Protein AF-A0A151NMV2-F1 (afdb_monomer_lite)

Radius of gyration: 24.1 Å; chains: 1; bounding box: 60×50×38 Å

Structure (mmCIF, N/CA/C/O backbone):
data_AF-A0A151NMV2-F1
#
_entry.id   AF-A0A151NMV2-F1
#
loop_
_atom_site.group_PDB
_atom_site.id
_atom_site.type_symbol
_atom_site.label_atom_id
_atom_site.label_alt_id
_atom_site.label_comp_id
_atom_site.label_asym_id
_atom_site.label_entity_id
_atom_site.label_seq_id
_atom_site.pdbx_PDB_ins_code
_atom_site.Cartn_x
_atom_site.Cartn_y
_atom_site.Cartn_z
_atom_site.occupancy
_atom_site.B_iso_or_equiv
_atom_site.auth_seq_id
_atom_site.auth_comp_id
_atom_site.auth_asym_id
_atom_site.auth_atom_id
_atom_site.pdbx_PDB_model_num
ATOM 1 N N . MET A 1 1 ? -10.239 -6.702 -13.300 1.00 81.12 1 MET A N 1
ATOM 2 C CA . MET A 1 1 ? -9.457 -5.460 -13.444 1.00 81.12 1 MET A CA 1
ATOM 3 C C . MET A 1 1 ? -8.132 -5.866 -14.022 1.00 81.12 1 MET A C 1
ATOM 5 O O . MET A 1 1 ? -7.403 -6.560 -13.330 1.00 81.12 1 MET A O 1
ATOM 9 N N . ASP A 1 2 ? -7.862 -5.526 -15.271 1.00 90.69 2 ASP A N 1
ATOM 10 C CA . ASP A 1 2 ? -6.581 -5.839 -15.902 1.00 90.69 2 ASP A CA 1
ATOM 11 C C . ASP A 1 2 ? -5.479 -4.904 -15.388 1.00 90.69 2 ASP A C 1
ATOM 13 O O . ASP A 1 2 ? -5.759 -3.831 -14.845 1.00 90.69 2 ASP A O 1
ATOM 17 N N . LYS A 1 3 ? -4.217 -5.329 -15.496 1.00 88.81 3 LYS A N 1
ATOM 18 C CA . LYS A 1 3 ? -3.072 -4.529 -15.046 1.00 88.81 3 LYS A CA 1
ATOM 19 C C . LYS A 1 3 ? -2.770 -3.415 -16.062 1.00 88.81 3 LYS A C 1
ATOM 21 O O . LYS A 1 3 ? -2.566 -3.738 -17.231 1.00 88.81 3 LYS A O 1
ATOM 26 N N . PRO A 1 4 ? -2.622 -2.145 -15.641 1.00 89.62 4 PRO A N 1
ATOM 27 C CA . PRO A 1 4 ? -2.155 -1.074 -16.523 1.00 89.62 4 PRO A CA 1
ATOM 28 C C . PRO A 1 4 ? -0.745 -1.336 -17.081 1.00 89.62 4 PRO A C 1
ATOM 30 O O . PRO A 1 4 ? 0.078 -1.999 -16.437 1.00 89.62 4 PRO A O 1
ATOM 33 N N . ALA A 1 5 ? -0.4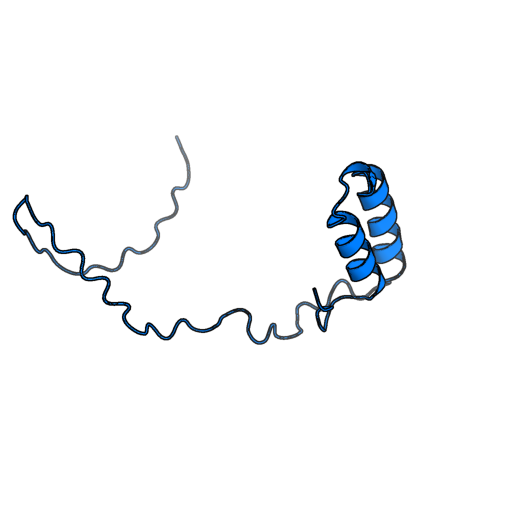39 -0.768 -18.253 1.00 83.06 5 ALA A N 1
ATOM 34 C CA . ALA A 1 5 ? 0.850 -0.950 -18.931 1.00 83.06 5 ALA A CA 1
ATOM 35 C C . ALA A 1 5 ? 2.043 -0.512 -18.057 1.00 83.06 5 ALA A C 1
ATOM 37 O O . ALA A 1 5 ? 2.955 -1.304 -17.830 1.00 83.06 5 ALA A O 1
ATOM 38 N N . ASN A 1 6 ? 1.961 0.679 -17.456 1.00 80.75 6 ASN A N 1
ATOM 39 C CA . ASN A 1 6 ? 3.057 1.295 -16.690 1.00 80.75 6 ASN A CA 1
ATOM 40 C C . ASN A 1 6 ? 3.009 0.993 -15.182 1.00 80.75 6 ASN A C 1
ATOM 42 O O . ASN A 1 6 ? 3.687 1.634 -14.388 1.00 80.75 6 ASN A O 1
ATOM 46 N N . CYS A 1 7 ? 2.181 0.035 -14.761 1.00 84.94 7 CYS A N 1
ATOM 47 C CA . CYS A 1 7 ? 2.093 -0.371 -13.363 1.00 84.94 7 CYS A CA 1
ATOM 48 C C . CYS A 1 7 ? 2.989 -1.589 -13.119 1.00 84.94 7 CYS A C 1
ATOM 50 O O . CYS A 1 7 ? 2.857 -2.608 -13.814 1.00 84.94 7 CYS A O 1
ATOM 52 N N . THR A 1 8 ? 3.887 -1.505 -12.135 1.00 88.12 8 THR A N 1
ATOM 53 C CA . THR A 1 8 ? 4.696 -2.654 -11.715 1.00 88.12 8 THR A CA 1
ATOM 54 C C . THR A 1 8 ? 3.793 -3.764 -11.183 1.00 88.12 8 THR A C 1
ATOM 56 O O . THR A 1 8 ? 2.683 -3.526 -10.699 1.00 88.12 8 THR A O 1
ATOM 59 N N . HIS A 1 9 ? 4.250 -5.011 -11.301 1.00 90.50 9 HIS A N 1
ATOM 60 C CA . HIS A 1 9 ? 3.466 -6.150 -10.831 1.00 90.50 9 HIS A CA 1
ATOM 61 C C . HIS A 1 9 ? 3.175 -6.057 -9.325 1.00 90.50 9 HIS A C 1
ATOM 63 O O . HIS A 1 9 ? 2.045 -6.295 -8.908 1.00 90.50 9 HIS A O 1
ATOM 69 N N . GLU A 1 10 ? 4.165 -5.643 -8.533 1.00 92.38 10 GLU A N 1
ATOM 70 C CA . GLU A 1 10 ? 4.048 -5.517 -7.078 1.00 92.38 10 GLU A CA 1
ATOM 71 C C . GLU A 1 10 ? 3.008 -4.471 -6.666 1.00 92.38 10 GLU A C 1
ATOM 73 O O . GLU A 1 10 ? 2.129 -4.764 -5.854 1.00 92.3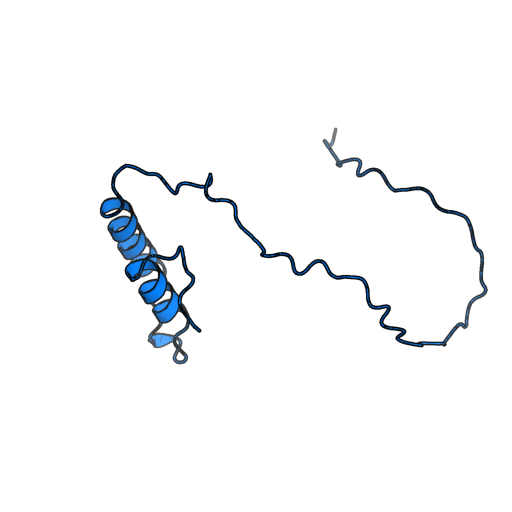8 10 GLU A O 1
ATOM 78 N N . LEU A 1 11 ? 3.036 -3.282 -7.281 1.00 92.62 11 LEU A N 1
ATOM 79 C CA . LEU A 1 11 ? 2.053 -2.236 -6.997 1.00 92.62 11 LEU A CA 1
ATOM 80 C C . LEU A 1 11 ? 0.638 -2.682 -7.381 1.00 92.62 11 LEU A C 1
ATOM 82 O O . LEU A 1 11 ? -0.313 -2.470 -6.630 1.00 92.62 11 LEU A O 1
ATOM 86 N N . TYR A 1 12 ? 0.493 -3.348 -8.526 1.00 94.56 12 TYR A N 1
ATOM 87 C CA . TYR A 1 12 ? -0.797 -3.872 -8.961 1.00 94.56 12 TYR A CA 1
ATOM 88 C C . TYR A 1 12 ? -1.348 -4.944 -8.009 1.00 94.56 12 TYR A C 1
ATOM 90 O O . TYR A 1 12 ? -2.548 -4.958 -7.721 1.00 94.56 12 TYR A O 1
ATOM 98 N N . MET A 1 13 ? -0.490 -5.826 -7.492 1.00 95.38 13 MET A N 1
ATOM 99 C CA . MET A 1 13 ? -0.894 -6.820 -6.497 1.00 95.38 13 MET A CA 1
ATOM 100 C C . MET A 1 13 ? -1.363 -6.159 -5.199 1.00 95.38 13 MET A C 1
ATOM 102 O O . MET A 1 13 ? -2.433 -6.512 -4.702 1.00 95.38 13 MET A O 1
ATOM 106 N N . LEU A 1 14 ? -0.655 -5.131 -4.723 1.00 95.75 14 LEU A N 1
ATOM 107 C CA . LEU A 1 14 ? -1.068 -4.361 -3.549 1.00 95.75 14 LEU A CA 1
ATOM 108 C C . LEU A 1 14 ? -2.434 -3.681 -3.757 1.00 95.75 14 LEU A C 1
ATOM 110 O O . LEU A 1 14 ? -3.315 -3.765 -2.903 1.00 95.75 14 LEU A O 1
ATOM 114 N N . MET A 1 15 ? -2.664 -3.067 -4.925 1.00 95.94 15 MET A N 1
ATOM 115 C CA . MET A 1 15 ? -3.966 -2.474 -5.270 1.00 95.94 15 MET A CA 1
ATOM 116 C C . MET A 1 15 ? -5.094 -3.514 -5.276 1.00 95.94 15 MET A C 1
ATOM 118 O O . MET A 1 15 ? -6.208 -3.233 -4.831 1.00 95.94 15 MET A O 1
ATOM 122 N N . ARG A 1 16 ? -4.819 -4.732 -5.753 1.00 95.69 16 ARG A N 1
ATOM 123 C CA . ARG A 1 16 ? -5.795 -5.827 -5.738 1.00 95.69 16 ARG A CA 1
ATOM 124 C C . ARG A 1 16 ? -6.170 -6.270 -4.329 1.00 95.69 16 ARG A C 1
ATOM 126 O O . ARG A 1 16 ? -7.335 -6.596 -4.103 1.00 95.69 16 ARG A O 1
ATOM 133 N N . GLU A 1 17 ? -5.224 -6.278 -3.400 1.00 96.31 17 GLU A N 1
ATOM 134 C CA . GLU A 1 17 ? -5.487 -6.594 -1.993 1.00 96.31 17 GLU A CA 1
ATOM 135 C C . GLU A 1 17 ? -6.402 -5.542 -1.343 1.00 96.31 17 GLU A C 1
ATOM 137 O O . GLU A 1 17 ? -7.319 -5.890 -0.596 1.00 96.31 17 GLU A O 1
ATOM 142 N N . CYS A 1 18 ? -6.259 -4.263 -1.707 1.00 97.12 18 CYS A N 1
ATOM 143 C CA . CYS A 1 18 ? -7.165 -3.193 -1.266 1.00 97.12 18 CYS A CA 1
ATOM 144 C C . CYS A 1 18 ? -8.619 -3.393 -1.722 1.00 97.12 18 CYS A C 1
ATOM 146 O O . CYS A 1 18 ? -9.551 -2.960 -1.040 1.00 97.12 18 CYS A O 1
ATOM 148 N N . TRP A 1 19 ? -8.833 -4.043 -2.867 1.00 96.12 19 TRP A N 1
ATOM 149 C CA . TRP A 1 19 ? -10.157 -4.275 -3.455 1.00 96.12 19 TRP A CA 1
ATOM 150 C C . TRP A 1 19 ? -10.746 -5.646 -3.127 1.00 96.12 19 TRP A C 1
ATOM 152 O O . TRP A 1 19 ? -11.655 -6.118 -3.814 1.00 96.12 19 TRP A O 1
ATOM 162 N N . HIS A 1 20 ? -10.276 -6.291 -2.061 1.00 97.00 20 HIS A N 1
ATOM 163 C CA . HIS A 1 20 ? -10.849 -7.558 -1.638 1.00 97.00 20 HIS A CA 1
ATOM 164 C C . HIS A 1 20 ? -12.342 -7.409 -1.275 1.00 97.00 20 HIS A C 1
ATOM 166 O O . HIS A 1 20 ? -12.748 -6.463 -0.584 1.00 97.00 20 HIS A O 1
ATOM 172 N N . ALA A 1 21 ? -13.171 -8.355 -1.735 1.00 96.62 21 ALA A N 1
ATOM 173 C CA . ALA A 1 21 ? -14.620 -8.334 -1.514 1.00 96.62 21 ALA A CA 1
ATOM 174 C C . ALA A 1 21 ? -14.960 -8.381 -0.016 1.00 96.62 21 ALA A C 1
ATOM 176 O O . ALA A 1 21 ? -15.758 -7.584 0.471 1.00 96.62 21 ALA A O 1
ATOM 177 N N . ALA A 1 22 ? -14.295 -9.273 0.722 1.00 97.50 22 ALA A N 1
ATOM 178 C CA . ALA A 1 22 ? -14.349 -9.309 2.179 1.00 97.50 22 ALA A CA 1
ATOM 179 C C . ALA A 1 22 ? -13.509 -8.161 2.783 1.00 97.50 22 ALA A C 1
ATOM 181 O O . ALA A 1 22 ? -12.292 -8.163 2.583 1.00 97.50 22 ALA A O 1
ATOM 182 N N . PRO A 1 23 ? -14.098 -7.221 3.553 1.00 97.75 23 PRO A N 1
ATOM 183 C CA . PRO A 1 23 ? -13.361 -6.095 4.137 1.00 97.75 23 PRO A CA 1
ATOM 184 C C . PRO A 1 23 ? -12.253 -6.516 5.106 1.00 97.75 23 PRO A C 1
ATOM 186 O O . PRO A 1 23 ? -11.223 -5.859 5.178 1.00 97.75 23 PRO A O 1
ATOM 189 N N . SER A 1 24 ? -12.441 -7.630 5.818 1.00 97.62 24 SER A N 1
ATOM 190 C CA . SER A 1 24 ? -11.464 -8.176 6.770 1.00 97.62 24 SER A CA 1
ATOM 191 C C . SER A 1 24 ? -10.183 -8.704 6.123 1.00 97.62 24 SER A C 1
ATOM 193 O O . SER A 1 24 ? -9.197 -8.912 6.817 1.00 97.62 24 SER A O 1
ATOM 195 N N . GLN A 1 25 ? -10.204 -8.940 4.812 1.00 97.56 25 GLN A N 1
ATOM 196 C CA . GLN A 1 25 ? -9.049 -9.400 4.037 1.00 97.56 25 GLN A CA 1
ATOM 197 C C . GLN A 1 25 ? -8.281 -8.237 3.402 1.00 97.56 25 GLN A C 1
ATOM 199 O O . GLN A 1 25 ? -7.247 -8.453 2.778 1.00 97.56 25 GLN A O 1
ATOM 204 N N . ARG A 1 26 ? -8.788 -7.004 3.521 1.00 98.38 26 ARG A N 1
ATOM 205 C CA . ARG A 1 26 ? -8.082 -5.830 3.014 1.00 98.38 26 ARG A CA 1
ATOM 206 C C . ARG A 1 26 ? -6.920 -5.503 3.950 1.00 98.38 26 ARG A C 1
ATOM 208 O O . ARG A 1 26 ? -7.085 -5.595 5.170 1.00 98.38 26 ARG A O 1
ATOM 215 N N . PRO A 1 27 ? -5.771 -5.082 3.410 1.00 97.94 27 PRO A N 1
ATOM 216 C CA . PRO A 1 27 ? -4.651 -4.655 4.225 1.00 97.94 27 PRO A CA 1
ATOM 217 C C . PRO A 1 27 ? -5.036 -3.432 5.059 1.00 97.94 27 PRO A C 1
ATOM 219 O O . PRO A 1 27 ? -5.779 -2.545 4.632 1.00 97.94 27 PRO A O 1
ATOM 222 N N . THR A 1 28 ? -4.502 -3.377 6.272 1.00 98.31 28 THR A N 1
ATOM 223 C CA . THR A 1 28 ? -4.573 -2.183 7.113 1.00 98.31 28 THR A CA 1
ATOM 224 C C . THR A 1 28 ? -3.711 -1.071 6.527 1.00 98.31 28 THR A C 1
ATOM 226 O O . THR A 1 28 ? -2.755 -1.317 5.792 1.00 98.31 28 THR A O 1
ATOM 229 N N . PHE A 1 29 ? -3.983 0.171 6.927 1.00 98.06 29 PHE A N 1
ATOM 230 C CA . PHE A 1 29 ? -3.186 1.312 6.479 1.00 98.06 29 PHE A CA 1
ATOM 231 C C . PHE A 1 29 ? -1.694 1.161 6.820 1.00 98.06 29 PHE A C 1
ATOM 233 O O . PHE A 1 29 ? -0.836 1.484 6.009 1.00 98.06 29 PHE A O 1
ATOM 240 N N . LYS A 1 30 ? -1.376 0.587 7.988 1.00 97.94 30 LYS A N 1
ATOM 241 C CA . LYS A 1 30 ? 0.008 0.303 8.386 1.00 97.94 30 LYS A CA 1
ATOM 242 C C . LYS A 1 30 ? 0.693 -0.679 7.428 1.00 97.94 30 LYS A C 1
ATOM 244 O O . LYS A 1 30 ? 1.816 -0.430 7.011 1.00 97.94 30 LYS A O 1
ATOM 249 N N . GLN A 1 31 ? 0.007 -1.761 7.055 1.00 98.12 31 GLN A N 1
ATOM 250 C CA . GLN A 1 31 ? 0.539 -2.740 6.099 1.00 98.12 31 GLN A CA 1
ATOM 251 C C . GLN A 1 31 ? 0.758 -2.120 4.716 1.00 98.12 31 GLN A C 1
ATOM 253 O O . GLN A 1 31 ? 1.744 -2.441 4.061 1.00 98.12 31 GLN A O 1
ATOM 258 N N . LEU A 1 32 ? -0.123 -1.208 4.291 1.00 97.94 32 LEU A N 1
ATOM 259 C CA . LEU A 1 32 ? 0.042 -0.479 3.034 1.00 97.94 32 LEU A CA 1
ATOM 260 C C . LEU A 1 32 ? 1.293 0.395 3.034 1.00 97.94 32 LEU A C 1
ATOM 262 O O . LEU A 1 32 ? 2.053 0.339 2.074 1.00 97.94 32 LEU A O 1
ATOM 266 N N . VAL A 1 33 ? 1.527 1.163 4.101 1.00 97.12 33 VAL A N 1
ATOM 267 C CA . VAL A 1 33 ? 2.728 2.007 4.227 1.00 97.12 33 VAL A CA 1
ATOM 268 C C . VAL A 1 33 ? 3.992 1.149 4.152 1.00 97.12 33 VAL A C 1
ATOM 270 O O . VAL A 1 33 ? 4.850 1.397 3.313 1.00 97.12 33 VAL A O 1
ATOM 273 N N . GLU A 1 34 ? 4.060 0.074 4.939 1.00 97.25 34 GLU A N 1
ATOM 274 C CA . GLU A 1 34 ? 5.221 -0.826 4.946 1.00 97.25 34 GLU A CA 1
ATOM 275 C C . GLU A 1 34 ? 5.457 -1.516 3.591 1.00 97.25 34 GLU A C 1
ATOM 277 O O . GLU A 1 34 ? 6.601 -1.776 3.216 1.00 97.25 34 GLU A O 1
ATOM 282 N N . ALA A 1 35 ? 4.393 -1.858 2.859 1.00 95.38 35 ALA A N 1
ATOM 283 C CA . ALA A 1 35 ? 4.502 -2.460 1.533 1.00 95.38 35 ALA A CA 1
ATOM 284 C C . ALA A 1 35 ? 4.968 -1.443 0.483 1.00 95.38 35 ALA A C 1
ATOM 286 O O . ALA A 1 35 ? 5.840 -1.757 -0.325 1.00 95.38 35 ALA A O 1
ATOM 287 N N . LEU A 1 36 ? 4.427 -0.224 0.515 1.00 94.38 36 LEU A N 1
ATOM 288 C CA . LEU A 1 36 ? 4.818 0.851 -0.394 1.00 94.38 36 LEU A CA 1
ATOM 289 C C . LEU A 1 36 ? 6.276 1.262 -0.185 1.00 94.38 36 LEU A C 1
ATOM 291 O O . LEU A 1 36 ? 6.992 1.408 -1.171 1.00 94.38 36 LEU A O 1
ATOM 295 N N . ASP A 1 37 ? 6.743 1.353 1.062 1.00 92.81 37 ASP A N 1
ATOM 296 C CA . ASP A 1 37 ? 8.149 1.647 1.369 1.00 92.81 37 ASP A CA 1
ATOM 297 C C . ASP A 1 37 ? 9.095 0.607 0.749 1.00 92.81 37 ASP A C 1
ATOM 299 O O . ASP A 1 37 ? 10.143 0.955 0.205 1.00 92.81 37 ASP A O 1
ATOM 303 N N . LYS A 1 38 ? 8.714 -0.678 0.769 1.00 91.69 38 LYS A N 1
ATOM 304 C CA . LYS A 1 38 ? 9.495 -1.759 0.144 1.00 91.69 38 LYS A CA 1
ATOM 305 C C . LYS A 1 38 ? 9.505 -1.662 -1.377 1.00 91.69 38 LYS A C 1
ATOM 307 O O . LYS A 1 38 ? 10.564 -1.824 -1.975 1.00 91.69 38 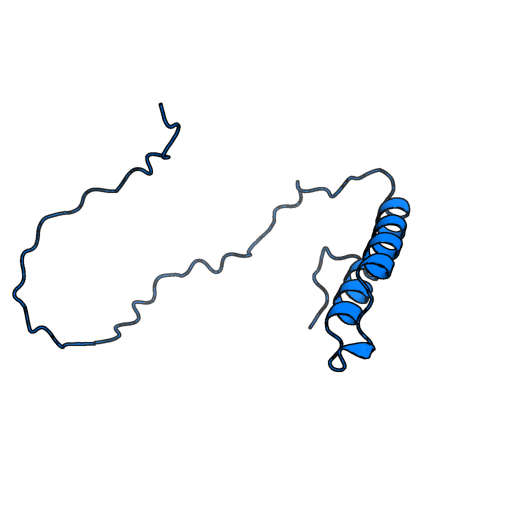LYS A O 1
ATOM 312 N N . ILE A 1 39 ? 8.349 -1.396 -1.986 1.00 90.50 39 ILE A N 1
ATOM 313 C CA . ILE A 1 39 ? 8.238 -1.229 -3.441 1.00 90.50 39 ILE A CA 1
ATOM 314 C C . ILE A 1 39 ? 9.103 -0.044 -3.883 1.00 90.50 39 ILE A C 1
ATOM 316 O O . ILE A 1 39 ? 9.882 -0.170 -4.820 1.00 90.50 39 ILE A O 1
ATOM 320 N N . LEU A 1 40 ? 9.030 1.087 -3.178 1.00 86.94 40 LEU A N 1
ATOM 321 C CA . LEU A 1 40 ? 9.843 2.266 -3.478 1.00 86.94 40 LEU A CA 1
ATOM 322 C C . L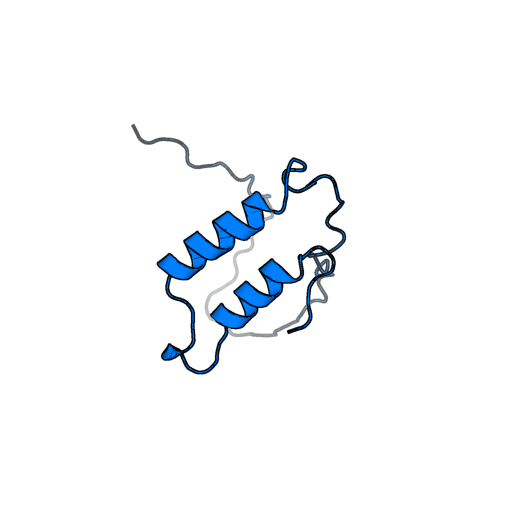EU A 1 40 ? 11.340 2.003 -3.293 1.00 86.94 40 LEU A C 1
ATOM 324 O O . LEU A 1 40 ? 12.132 2.427 -4.126 1.00 86.94 40 LEU A O 1
ATOM 328 N N . ALA A 1 41 ? 11.735 1.263 -2.255 1.00 85.50 41 ALA A N 1
ATOM 329 C CA . ALA A 1 41 ? 13.132 0.883 -2.054 1.00 85.50 41 ALA A CA 1
ATOM 330 C C . ALA A 1 41 ? 13.669 -0.051 -3.157 1.00 85.50 41 ALA A C 1
ATOM 332 O O . ALA A 1 41 ? 14.860 -0.012 -3.461 1.00 85.50 41 ALA A O 1
ATOM 333 N N . ALA A 1 42 ? 12.813 -0.889 -3.752 1.00 79.44 42 ALA A N 1
ATOM 334 C CA . ALA A 1 42 ? 13.173 -1.765 -4.868 1.00 79.44 42 ALA A CA 1
ATOM 335 C C . ALA A 1 42 ? 13.273 -1.013 -6.210 1.00 79.44 42 ALA A C 1
ATOM 337 O O . ALA A 1 42 ? 14.021 -1.424 -7.097 1.00 79.44 42 ALA A O 1
ATOM 338 N N . VAL A 1 43 ? 12.549 0.099 -6.355 1.00 74.50 43 VAL A N 1
ATOM 339 C CA . VAL A 1 43 ? 12.608 1.002 -7.512 1.00 74.50 43 VAL A CA 1
ATOM 340 C C . VAL A 1 43 ? 13.720 2.033 -7.271 1.00 74.50 43 VAL A C 1
ATOM 342 O O . VAL A 1 43 ? 13.472 3.204 -7.006 1.00 74.50 43 VAL A O 1
ATOM 345 N N . SER A 1 44 ? 14.980 1.596 -7.286 1.00 59.19 44 SER A N 1
ATOM 346 C CA . SER A 1 44 ? 16.118 2.499 -7.081 1.00 59.19 44 SER A CA 1
ATOM 347 C C . SER A 1 44 ? 16.360 3.416 -8.297 1.00 59.19 44 SER A C 1
ATOM 349 O O . SER A 1 44 ? 16.619 2.920 -9.392 1.00 59.19 44 SER A O 1
ATOM 351 N N . GLU A 1 45 ? 16.355 4.731 -8.039 1.00 53.38 45 GLU A N 1
ATOM 352 C CA . GLU A 1 45 ? 16.990 5.859 -8.768 1.00 53.38 45 GLU A CA 1
ATOM 353 C C . GLU A 1 45 ? 16.385 6.413 -10.079 1.00 53.38 45 GLU A C 1
ATOM 355 O O . GLU A 1 45 ? 16.884 7.418 -10.576 1.00 53.38 45 GLU A O 1
ATOM 360 N N . GLU A 1 46 ? 15.278 5.894 -10.612 1.00 56.12 46 GLU A N 1
ATOM 361 C CA . GLU A 1 46 ? 14.475 6.641 -11.602 1.00 56.12 46 GLU A CA 1
ATOM 362 C C . GLU A 1 46 ? 13.081 6.860 -11.030 1.00 56.12 46 GLU A C 1
ATOM 364 O O . GLU A 1 46 ? 12.202 5.999 -11.056 1.00 56.12 46 GLU A O 1
ATOM 369 N N . TYR A 1 47 ? 12.937 8.025 -10.406 1.00 57.03 47 TYR A N 1
ATOM 370 C CA . TYR A 1 47 ? 11.803 8.460 -9.605 1.00 57.03 47 TYR A CA 1
ATOM 371 C C . TYR A 1 47 ? 10.566 8.683 -10.483 1.00 57.03 47 TYR A C 1
ATOM 373 O O . TYR A 1 47 ? 10.157 9.820 -10.654 1.00 57.03 47 TYR A O 1
ATOM 381 N N . LEU A 1 48 ? 9.989 7.622 -11.060 1.00 59.62 48 LEU A N 1
ATOM 382 C CA . LEU A 1 48 ? 8.876 7.689 -12.013 1.00 59.62 48 LEU A CA 1
ATOM 383 C C . LEU A 1 48 ? 9.173 8.646 -13.178 1.00 59.62 48 LEU A C 1
ATOM 385 O O . LEU A 1 48 ? 8.974 9.854 -13.074 1.00 59.62 48 LEU A O 1
ATOM 389 N N . ASP A 1 49 ? 9.589 8.115 -14.326 1.00 57.50 49 ASP A N 1
ATOM 390 C CA . ASP A 1 49 ? 9.718 8.944 -15.523 1.00 57.50 49 ASP A CA 1
ATOM 391 C C . ASP A 1 49 ? 8.337 9.419 -16.019 1.00 57.50 49 ASP A C 1
ATOM 393 O O . ASP A 1 49 ? 7.647 8.757 -16.797 1.00 57.50 49 ASP A O 1
ATOM 397 N N . LEU A 1 50 ? 7.921 10.590 -15.533 1.00 60.19 50 LEU A N 1
ATOM 398 C CA . LEU A 1 50 ? 6.712 11.296 -15.957 1.00 60.19 50 LEU A CA 1
ATOM 399 C C . LEU A 1 50 ? 6.861 11.901 -17.362 1.00 60.19 50 LEU A C 1
ATOM 401 O O . LEU A 1 50 ? 5.902 12.484 -17.866 1.00 60.19 50 LEU A O 1
ATOM 405 N N . SER A 1 51 ? 8.041 11.794 -17.990 1.00 60.31 51 SER A N 1
ATOM 406 C CA . SER A 1 51 ? 8.253 12.212 -19.378 1.00 60.31 51 SER A CA 1
ATOM 407 C C . SER A 1 51 ? 7.692 11.213 -20.392 1.00 60.31 51 SER A C 1
ATOM 409 O O . SER A 1 51 ? 7.571 11.553 -21.569 1.00 60.31 51 SER A O 1
ATOM 411 N N . MET A 1 52 ? 7.265 10.025 -19.943 1.00 59.91 52 MET A N 1
ATOM 412 C CA . MET A 1 52 ? 6.465 9.112 -20.754 1.00 59.91 52 MET A CA 1
ATOM 413 C C . MET A 1 52 ? 5.138 9.799 -21.105 1.00 59.91 52 MET A C 1
ATOM 415 O O . MET A 1 52 ? 4.328 10.040 -20.203 1.00 59.91 52 MET A O 1
ATOM 419 N N . PRO A 1 53 ? 4.883 10.128 -22.387 1.00 57.12 53 PRO A N 1
ATOM 420 C CA . PRO A 1 53 ? 3.647 10.785 -22.770 1.00 57.12 53 PRO A CA 1
ATOM 421 C C . PRO A 1 53 ? 2.477 9.897 -22.353 1.00 57.12 53 PRO A C 1
ATOM 423 O O . PRO A 1 53 ? 2.379 8.727 -22.733 1.00 57.12 53 PRO A O 1
ATOM 426 N N . PHE A 1 54 ? 1.609 10.450 -21.507 1.00 52.09 54 PHE A N 1
ATOM 427 C CA . PHE A 1 54 ? 0.373 9.813 -21.081 1.00 52.09 54 PHE A CA 1
ATOM 428 C C . PHE A 1 54 ? -0.598 9.857 -22.260 1.00 52.09 54 PHE A C 1
ATOM 430 O O . PHE A 1 54 ? -1.495 10.696 -22.323 1.00 52.09 54 PHE A O 1
ATOM 437 N N . GLU A 1 55 ? -0.374 8.996 -23.247 1.00 56.91 55 GLU A N 1
ATOM 438 C CA . GLU A 1 55 ? -1.268 8.890 -24.386 1.00 56.91 55 GLU A CA 1
ATOM 439 C C . GLU A 1 55 ? -2.599 8.303 -23.895 1.00 56.91 55 GLU A C 1
ATOM 441 O O . GLU A 1 55 ? -2.748 7.105 -23.663 1.00 56.91 55 GLU A O 1
ATOM 446 N N . GLN A 1 56 ? -3.563 9.215 -23.748 1.00 49.88 56 GLN A N 1
ATOM 447 C CA . GLN A 1 56 ? -5.002 8.986 -23.869 1.00 49.88 56 GLN A CA 1
ATOM 448 C C . GLN A 1 56 ? -5.731 8.403 -22.646 1.00 49.88 56 GLN A C 1
ATOM 450 O O . GLN A 1 56 ? -6.469 7.429 -22.745 1.00 49.88 56 GLN A O 1
ATOM 455 N N . TYR A 1 57 ? -5.697 9.121 -21.519 1.00 51.44 57 TYR A N 1
ATOM 456 C CA . TYR A 1 57 ? -6.920 9.267 -20.704 1.00 51.44 57 TYR A CA 1
ATOM 457 C C . TYR A 1 57 ? -7.557 10.629 -20.966 1.00 51.44 57 TYR A C 1
ATOM 459 O O . TYR A 1 57 ? -7.699 11.492 -20.104 1.00 51.44 57 TYR A O 1
ATOM 467 N N . SER A 1 58 ? -7.951 10.829 -22.207 1.00 51.09 58 SER A N 1
ATOM 468 C CA . SER A 1 58 ? -9.149 11.592 -22.494 1.00 51.09 58 SER A CA 1
ATOM 469 C C . SER A 1 58 ? -9.733 10.937 -23.724 1.00 51.09 58 SER A C 1
ATOM 471 O O . SER A 1 58 ? -9.181 11.126 -24.809 1.00 51.09 58 SER A O 1
ATOM 473 N N . PRO A 1 59 ? -10.824 10.157 -23.608 1.00 48.62 59 PRO A N 1
ATOM 474 C CA . PRO A 1 59 ? -11.737 10.165 -24.724 1.00 48.62 59 PRO A CA 1
ATOM 475 C C . PRO A 1 59 ? -12.111 11.639 -24.848 1.00 48.62 59 PRO A C 1
ATOM 477 O O . PRO A 1 59 ? -12.760 12.192 -23.962 1.00 48.62 59 PRO A O 1
ATOM 480 N N . SER A 1 60 ? -11.581 12.307 -25.873 1.00 46.91 60 SER A N 1
ATOM 481 C CA . SER A 1 60 ? -12.207 13.509 -26.396 1.00 46.91 60 SER A CA 1
ATOM 482 C C . SER A 1 60 ? -13.684 13.161 -26.450 1.00 46.91 60 SER A C 1
ATOM 484 O O . SER A 1 60 ? -14.078 12.274 -27.211 1.00 46.91 60 SER A O 1
ATOM 486 N N . CYS A 1 61 ? -14.477 13.745 -25.556 1.00 52.47 61 CYS A N 1
ATOM 487 C CA . CYS A 1 61 ? -15.906 13.760 -25.729 1.00 52.47 61 CYS A CA 1
ATOM 488 C C . CYS A 1 61 ? -16.109 14.621 -26.971 1.00 52.47 61 CYS A C 1
ATOM 490 O O . CYS A 1 61 ? -16.262 15.836 -26.900 1.00 52.47 61 CYS A O 1
ATOM 492 N N . GLU A 1 62 ? -15.996 13.987 -28.134 1.00 47.28 62 GLU A N 1
ATOM 493 C CA . GLU A 1 62 ? -16.662 14.471 -29.318 1.00 47.28 62 GLU A CA 1
ATOM 494 C C . GLU A 1 62 ? -18.122 14.500 -28.901 1.00 47.28 62 GLU A C 1
ATOM 496 O O . GLU A 1 62 ? -18.748 13.463 -28.669 1.00 47.28 62 GLU A O 1
ATOM 501 N N . ASP A 1 63 ? -18.562 15.721 -28.630 1.00 52.41 63 ASP A N 1
ATOM 502 C CA . ASP A 1 63 ? -19.874 16.113 -28.168 1.00 52.41 63 ASP A CA 1
ATOM 503 C C . ASP A 1 63 ? -20.897 15.599 -29.188 1.00 52.41 63 ASP A C 1
ATOM 505 O O . ASP A 1 63 ? -21.322 16.287 -30.115 1.00 52.41 63 ASP A O 1
ATOM 509 N N . THR A 1 64 ? -21.243 14.318 -29.090 1.00 55.41 64 THR A N 1
ATOM 510 C CA . THR A 1 64 ? -22.410 13.771 -29.763 1.00 55.41 64 THR A CA 1
ATOM 511 C C . THR A 1 64 ? -23.575 1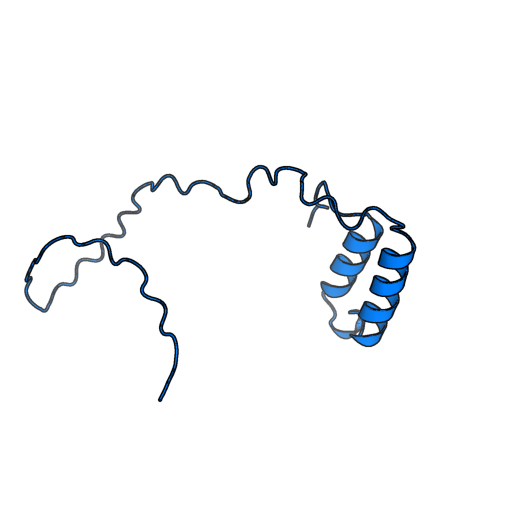4.206 -28.907 1.00 55.41 64 THR A C 1
ATOM 513 O O . THR A 1 64 ? -23.963 13.527 -27.961 1.00 55.41 64 THR A O 1
ATOM 516 N N . THR A 1 65 ? -24.046 15.415 -29.215 1.00 61.66 65 THR A N 1
ATOM 517 C CA . THR A 1 65 ? -25.283 16.044 -28.756 1.00 61.66 65 THR A CA 1
ATOM 518 C C . THR A 1 65 ? -26.280 15.003 -28.262 1.00 61.66 65 THR A C 1
ATOM 520 O O . THR A 1 65 ? -27.061 14.439 -29.034 1.00 61.66 65 THR A O 1
ATOM 523 N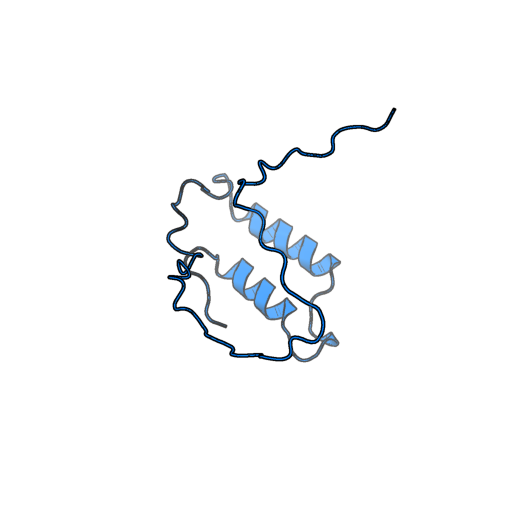 N . SER A 1 66 ? -26.253 14.729 -26.961 1.00 58.94 66 SER A N 1
ATOM 524 C CA . SER A 1 66 ? -27.319 13.982 -26.323 1.00 58.94 66 SER A CA 1
ATOM 525 C C . SER A 1 66 ? -28.442 14.984 -26.120 1.00 58.94 66 SER A C 1
ATOM 527 O O . SER A 1 66 ? -28.498 15.725 -25.144 1.00 58.94 66 SER A O 1
ATOM 529 N N . THR A 1 67 ? -29.324 15.068 -27.113 1.00 52.06 67 THR A N 1
ATOM 530 C CA . THR A 1 67 ? -30.617 15.725 -26.957 1.00 52.06 67 THR A CA 1
ATOM 531 C C . THR A 1 67 ? -31.422 14.917 -25.943 1.00 52.06 67 THR A C 1
ATOM 533 O O . THR A 1 67 ? -32.193 14.028 -26.294 1.00 52.06 67 THR A O 1
ATOM 536 N N . CYS A 1 68 ? -31.235 15.202 -24.657 1.00 54.66 68 CYS A N 1
ATOM 537 C CA . CYS A 1 68 ? -32.269 14.966 -23.669 1.00 54.66 68 CYS A CA 1
ATOM 538 C C . CYS A 1 68 ? -33.286 16.105 -23.820 1.00 54.66 68 CYS A C 1
ATOM 540 O O . CYS A 1 68 ? -33.145 17.186 -23.258 1.00 54.66 68 CYS A O 1
ATOM 542 N N . SER A 1 69 ? -34.305 15.896 -24.653 1.00 55.44 69 SER A N 1
ATOM 543 C CA . SER A 1 69 ? -35.468 16.783 -24.662 1.00 55.44 69 SER A CA 1
ATOM 544 C C . SER A 1 69 ? -36.181 16.654 -23.320 1.00 55.44 69 SER A C 1
ATOM 546 O O . SER A 1 69 ? -36.976 15.739 -23.124 1.00 55.44 69 SER A O 1
ATOM 548 N N . SER A 1 70 ? -35.884 17.561 -22.396 1.00 62.97 70 SER A N 1
ATOM 549 C CA . SER A 1 70 ? -36.747 17.842 -21.257 1.00 62.97 70 SER A CA 1
ATOM 550 C C . SER A 1 70 ? -37.341 19.226 -21.482 1.00 62.97 70 SER A C 1
ATOM 552 O O . SER A 1 70 ? -36.729 20.241 -21.162 1.00 62.97 70 SER A O 1
ATOM 554 N N . ASP A 1 71 ? -38.509 19.247 -22.115 1.00 60.66 71 ASP A N 1
ATOM 555 C CA . ASP A 1 71 ? -39.365 20.424 -22.209 1.00 60.66 71 ASP A CA 1
ATOM 556 C C . ASP A 1 71 ? -40.276 20.440 -20.975 1.00 60.66 71 ASP A C 1
ATOM 558 O O . ASP A 1 71 ? -41.192 19.631 -20.877 1.00 60.66 71 ASP A O 1
ATOM 562 N N . ASP A 1 72 ? -39.984 21.308 -20.004 1.00 60.22 72 ASP A N 1
ATOM 563 C CA . ASP A 1 72 ? -40.996 21.811 -19.065 1.00 60.22 72 ASP A CA 1
ATOM 564 C C . ASP A 1 72 ? -40.618 23.244 -18.662 1.00 60.22 72 ASP A C 1
ATOM 566 O O . ASP A 1 72 ? -39.948 23.513 -17.663 1.00 60.22 72 ASP A O 1
ATOM 570 N N . SER A 1 73 ? -40.957 24.185 -19.543 1.00 66.12 73 SER A N 1
ATOM 571 C CA . SER A 1 73 ? -40.774 25.620 -19.316 1.00 66.12 73 SER A CA 1
ATOM 572 C C . SER A 1 73 ? -42.034 26.199 -18.668 1.00 66.12 73 SER A C 1
ATOM 574 O O . SER A 1 73 ? -43.050 26.333 -19.344 1.00 66.12 73 SER A O 1
ATOM 576 N N . VAL A 1 74 ? -41.982 26.609 -17.393 1.00 67.25 74 VAL A N 1
ATOM 577 C CA . VAL A 1 74 ? -43.081 27.383 -16.760 1.00 67.25 74 VAL A CA 1
ATOM 578 C C . VAL A 1 74 ? -42.720 28.849 -16.496 1.00 67.25 74 VAL A C 1
ATOM 580 O O . VAL A 1 74 ? -43.617 29.661 -16.293 1.00 67.25 74 VAL A O 1
ATOM 583 N N . PHE A 1 75 ? -41.455 29.262 -16.583 1.00 55.56 75 PHE A N 1
ATOM 584 C CA . PHE A 1 75 ? -41.119 30.686 -16.485 1.00 55.56 75 PHE A CA 1
ATOM 585 C C . PHE A 1 75 ? -40.257 31.157 -17.658 1.00 55.56 75 PHE A C 1
ATOM 587 O O . PHE A 1 75 ? -39.157 30.682 -17.908 1.00 55.56 75 PHE A O 1
ATOM 594 N N . THR A 1 76 ? -40.867 32.086 -18.383 1.00 52.97 76 THR A N 1
ATOM 595 C CA . THR A 1 76 ? -40.449 32.884 -19.536 1.00 52.97 76 THR A CA 1
ATOM 596 C C . THR A 1 76 ? -38.950 33.153 -19.718 1.00 52.97 76 THR A C 1
ATOM 598 O O . THR A 1 76 ? -38.250 33.585 -18.809 1.00 52.97 76 THR A O 1
ATOM 601 N N . HIS A 1 77 ? -38.546 32.985 -20.976 1.00 52.25 77 HIS A N 1
ATOM 602 C CA . HIS A 1 77 ? -37.276 33.293 -21.630 1.00 52.25 77 HIS A CA 1
ATOM 603 C C . HIS A 1 77 ? -36.813 34.756 -21.445 1.00 52.25 77 HIS A C 1
ATOM 605 O O . HIS A 1 77 ? -37.575 35.674 -21.746 1.00 52.25 77 HIS A O 1
ATOM 611 N N . ASP A 1 78 ? -35.545 34.965 -21.077 1.00 39.62 78 ASP A N 1
ATOM 612 C CA . ASP A 1 78 ? -34.785 36.184 -21.401 1.00 39.62 78 ASP A CA 1
ATOM 613 C C . ASP A 1 78 ? -33.374 35.768 -21.868 1.00 39.62 78 ASP A C 1
ATOM 615 O O . ASP A 1 78 ? -32.625 35.178 -21.084 1.00 39.62 78 ASP A O 1
ATOM 619 N N . PRO A 1 79 ? -33.014 35.959 -23.151 1.00 50.44 79 PRO A N 1
ATOM 620 C CA . PRO A 1 79 ? -31.716 35.563 -23.669 1.00 50.44 79 PRO A CA 1
ATOM 621 C C . PRO A 1 79 ? -30.778 36.770 -23.657 1.00 50.44 79 PRO A C 1
ATOM 623 O O . PRO A 1 79 ? -31.005 37.721 -24.402 1.00 50.44 79 PRO A O 1
ATOM 626 N N . LEU A 1 80 ? -29.681 36.721 -22.899 1.00 38.22 80 LEU A N 1
ATOM 627 C CA . LEU A 1 80 ? -28.584 37.676 -23.077 1.00 38.22 80 LEU A CA 1
ATOM 628 C C . LEU A 1 80 ? -27.215 36.982 -23.185 1.00 38.22 80 LEU A C 1
ATOM 630 O O . LEU A 1 80 ? -27.015 35.901 -22.629 1.00 38.22 80 LEU A O 1
ATOM 634 N N . PRO A 1 81 ? -26.303 37.547 -24.000 1.00 42.66 81 PRO A N 1
ATOM 635 C CA . PRO A 1 81 ? -25.406 36.772 -24.846 1.00 42.66 81 PRO A CA 1
ATOM 636 C C . PRO A 1 81 ? -24.037 36.477 -24.221 1.00 42.66 81 PRO A C 1
ATOM 638 O O . PRO A 1 81 ? -23.462 37.294 -23.510 1.00 42.66 81 PRO A O 1
ATOM 641 N N . LEU A 1 82 ? -23.524 35.299 -24.589 1.00 49.53 82 LEU A N 1
ATOM 642 C CA . LEU A 1 82 ? -22.122 34.884 -24.734 1.00 49.53 82 LEU A CA 1
ATOM 643 C C . LEU A 1 82 ? -21.054 35.877 -24.225 1.00 49.53 82 LEU A C 1
ATOM 645 O O . LEU A 1 82 ? -20.649 36.793 -24.942 1.00 49.53 82 LEU A O 1
ATOM 649 N N . ALA A 1 83 ? -20.484 35.589 -23.054 1.00 40.69 83 ALA A N 1
ATOM 650 C CA . ALA A 1 83 ? -19.127 36.002 -22.704 1.00 40.69 83 ALA A CA 1
ATOM 651 C C . ALA A 1 83 ? -18.390 34.816 -22.049 1.00 40.69 83 ALA A C 1
ATOM 653 O O . ALA A 1 83 ? -18.959 34.162 -21.174 1.00 40.69 83 ALA A O 1
ATOM 654 N N . PRO A 1 84 ? -17.148 34.497 -22.459 1.00 40.34 84 PRO A N 1
ATOM 655 C CA . PRO A 1 84 ? -16.377 33.423 -21.850 1.00 40.34 84 PRO A CA 1
ATOM 656 C C . PRO A 1 84 ? -15.911 33.878 -20.464 1.00 40.34 84 PRO A C 1
ATOM 658 O O . PRO A 1 84 ? -15.135 34.827 -20.340 1.00 40.34 84 PRO A O 1
ATOM 661 N N . CYS A 1 85 ? -16.390 33.218 -19.409 1.00 39.75 85 CYS A N 1
ATOM 662 C CA . CYS A 1 85 ? -15.932 33.477 -18.048 1.00 39.75 85 CYS A CA 1
ATOM 663 C C . CYS A 1 85 ? -14.463 33.051 -17.914 1.00 39.75 85 CYS A C 1
ATOM 665 O O . CYS A 1 85 ? -14.153 31.881 -17.701 1.00 39.75 85 CYS A O 1
ATOM 667 N N . LEU A 1 86 ? -13.552 34.016 -18.049 1.00 38.88 86 LEU A N 1
ATOM 668 C CA . LEU A 1 86 ? -12.167 33.887 -17.614 1.00 38.88 86 LEU A CA 1
ATOM 669 C C . LEU A 1 86 ? -12.172 33.596 -16.108 1.00 38.88 86 LEU A C 1
ATOM 671 O O . LEU A 1 86 ? -12.686 34.386 -15.316 1.00 38.88 86 LEU A O 1
ATOM 675 N N . PHE A 1 87 ? -11.629 32.441 -15.724 1.00 36.12 87 PHE A N 1
ATOM 676 C CA . PHE A 1 87 ? -11.481 32.018 -14.335 1.00 36.12 87 PHE A CA 1
ATOM 677 C C . PHE A 1 87 ? -10.583 33.001 -13.564 1.00 36.12 87 PHE A C 1
ATOM 679 O O . PHE A 1 87 ? -9.360 32.879 -13.550 1.00 36.12 87 PHE A O 1
ATOM 686 N N . THR A 1 88 ? -11.200 33.972 -12.893 1.00 39.22 88 THR A N 1
ATOM 687 C CA . THR A 1 88 ? -10.574 34.729 -11.806 1.00 39.22 88 THR A CA 1
ATOM 688 C C . THR A 1 88 ? -10.560 33.843 -10.562 1.00 39.22 88 THR A C 1
ATOM 690 O O . THR A 1 88 ? -11.607 33.533 -9.995 1.00 39.22 88 THR A O 1
ATOM 693 N N . TYR A 1 89 ? -9.368 33.416 -10.144 1.00 36.47 89 TYR A N 1
ATOM 694 C CA . TYR A 1 89 ? -9.144 32.750 -8.860 1.00 36.47 89 TYR A CA 1
ATOM 695 C C . TYR A 1 89 ? -9.523 33.684 -7.696 1.00 36.47 89 TYR A C 1
ATOM 697 O O . TYR A 1 89 ? -9.068 34.831 -7.681 1.00 36.47 89 TYR A O 1
ATOM 705 N N . PRO A 1 90 ? -10.271 33.224 -6.676 1.00 40.91 90 PRO A N 1
ATOM 706 C CA . PRO A 1 90 ? -10.438 33.992 -5.453 1.00 40.91 90 PRO A CA 1
ATOM 707 C C . PRO A 1 90 ? -9.185 33.836 -4.584 1.00 40.91 90 PRO A C 1
ATOM 709 O O . PRO A 1 90 ? -9.023 32.871 -3.837 1.00 40.91 90 PRO A O 1
ATOM 712 N N . GLY A 1 91 ? -8.282 34.805 -4.708 1.00 37.62 91 GLY A N 1
ATOM 713 C CA . GLY A 1 91 ? -7.181 35.032 -3.785 1.00 37.62 91 GLY A CA 1
ATOM 714 C C . GLY A 1 91 ? -7.553 36.064 -2.719 1.00 37.62 91 GLY A C 1
ATOM 715 O O . GLY A 1 91 ? -7.926 37.183 -3.043 1.00 37.62 91 GLY A O 1
ATOM 716 N N . ALA A 1 92 ? -7.359 35.657 -1.465 1.00 38.28 92 ALA A N 1
ATOM 717 C CA . ALA A 1 92 ? -7.045 36.477 -0.295 1.00 38.28 92 ALA A CA 1
ATOM 718 C C . ALA A 1 92 ? -8.094 37.471 0.252 1.00 38.28 92 ALA A C 1
ATOM 720 O O . ALA A 1 92 ? -8.324 38.572 -0.232 1.00 38.28 92 ALA A O 1
ATOM 721 N N . ARG A 1 93 ? -8.607 37.054 1.410 1.00 37.66 93 ARG A N 1
ATOM 722 C CA . ARG A 1 93 ? -9.180 37.833 2.506 1.00 37.66 93 ARG A CA 1
ATOM 723 C C . ARG A 1 93 ? -8.204 38.915 3.007 1.00 37.66 93 ARG A C 1
ATOM 725 O O . ARG A 1 93 ? -7.080 38.563 3.361 1.00 37.66 93 ARG A O 1
ATOM 732 N N . THR A 1 94 ? -8.686 40.147 3.173 1.00 44.41 94 THR A N 1
ATOM 733 C CA . THR A 1 94 ? -8.308 41.083 4.254 1.00 44.41 94 THR A CA 1
ATOM 734 C C . THR A 1 94 ? -9.520 41.904 4.639 1.00 44.41 94 THR A C 1
ATOM 736 O O . THR A 1 94 ? -10.125 42.476 3.706 1.00 44.41 94 THR A O 1
#

Foldseek 3Di:
DDDDPPDDPQNVVLVVQCVDPDNVSRDDPVVVVVSVVVVVVVVPDPPDPPVPPPPDPPPPCPPPPPPPPDDDDPDDDDDDDDDDPDDDDDDDDD

pLDDT: mean 70.02, std 22.14, range [36.12, 98.38]

Secondary structure (DSSP, 8-state):
-PPPTTS-HHHHHHHHHHT-SSGGGSPPHHHHHHHHHHHHHHS-S----TTS--TTS-----------------S-------------------

Organism: Alligator mississippiensis (NCBI:txid8496)

InterPro domains:
  IPR001245 Serine-threonine/tyrosine-protein kinase, catalytic domain [PF07714] (1-36)
  IPR011009 Protein kinase-like domain superfamily [SSF56112] (3-65)
  IPR050122 Receptor Tyrosine Kinase [PTHR24416] (1-44)

Sequence (94 aa):
MDKPANCTHELYMLMRECWHAAPSQRPTFKQLVEALDKILAAVSEEYLDLSMPFEQYSPSCEDTTSTCSSDDSVFTHDPLPLAPCLFTYPGART